Protein AF-A0AAD4WAL1-F1 (afdb_monomer)

Radius of gyration: 18.19 Å; Cα contacts (8 Å, |Δi|>4): 118; chains: 1; bounding box: 38×30×56 Å

Nearest PDB structures (foldseek):
  8fnj-assembly1_G  TM=7.090E-01  e=2.118E-04  Homo sapiens
  8fnp-assembly1_G  TM=7.113E-01  e=4.950E-04  Homo sapiens
  4fw1-assembly1_B  TM=7.620E-01  e=2.083E-03  Rous sarcoma virus - Prague C
  3nf9-assembly1_A  TM=5.880E-01  e=7.689E-03  Human immunodeficiency virus 1
  8b4h-assembly1_A  TM=5.973E-01  e=1.138E-02  Geobacillus stearothermophilus

pLDDT: mean 88.32, std 6.64, range [65.25, 96.44]

Structure (mmCIF, N/CA/C/O backbone):
data_AF-A0AAD4WAL1-F1
#
_entry.id   AF-A0AAD4WAL1-F1
#
loop_
_atom_site.group_PDB
_atom_site.id
_atom_site.type_symbol
_atom_site.label_atom_id
_atom_site.label_alt_id
_atom_site.label_comp_id
_atom_site.label_asym_id
_atom_site.label_entity_id
_atom_site.label_seq_id
_atom_site.pdbx_PDB_ins_code
_atom_site.Cartn_x
_atom_site.Cartn_y
_atom_site.Cartn_z
_atom_site.occupancy
_atom_site.B_iso_or_equiv
_atom_site.auth_seq_id
_atom_site.auth_comp_id
_atom_site.auth_asym_id
_atom_site.auth_atom_id
_atom_site.pdbx_PDB_model_num
ATOM 1 N N . MET A 1 1 ? 2.032 10.514 1.563 1.00 81.56 1 MET A N 1
ATOM 2 C CA . MET A 1 1 ? 1.831 9.295 0.749 1.00 81.56 1 MET A CA 1
ATOM 3 C C . MET A 1 1 ? 0.530 8.580 1.119 1.00 81.56 1 MET A C 1
ATOM 5 O O . MET A 1 1 ? -0.378 8.609 0.305 1.00 81.56 1 MET A O 1
ATOM 9 N N . PHE A 1 2 ? 0.364 8.050 2.342 1.00 91.56 2 PHE A N 1
ATOM 10 C CA . PHE A 1 2 ? -0.866 7.325 2.721 1.00 91.56 2 PHE A CA 1
ATOM 11 C C . PHE A 1 2 ? -2.157 8.164 2.671 1.00 91.56 2 PHE A C 1
ATOM 13 O O . PHE A 1 2 ? -3.164 7.665 2.198 1.00 91.56 2 PHE A O 1
ATOM 20 N N . LYS A 1 3 ? -2.134 9.444 3.081 1.00 93.75 3 LYS A N 1
ATOM 21 C CA . LYS A 1 3 ? -3.322 10.325 3.024 1.00 93.75 3 LYS A CA 1
ATOM 22 C C . LYS A 1 3 ? -3.908 10.456 1.610 1.00 93.75 3 LYS A C 1
ATOM 24 O O . LYS A 1 3 ? -5.114 10.347 1.431 1.00 93.75 3 LYS A O 1
ATOM 29 N N . VAL A 1 4 ? -3.031 10.650 0.619 1.00 95.38 4 VAL A N 1
ATOM 30 C CA . VAL A 1 4 ? -3.409 10.752 -0.802 1.00 95.38 4 VAL A CA 1
ATOM 31 C C . VAL A 1 4 ? -3.982 9.423 -1.285 1.00 95.38 4 VAL A C 1
ATOM 33 O O . VAL A 1 4 ? -5.066 9.403 -1.851 1.00 95.38 4 VAL A O 1
ATOM 36 N N . TYR A 1 5 ? -3.300 8.317 -0.969 1.00 92.81 5 TYR A N 1
ATOM 37 C CA . TYR A 1 5 ? -3.775 6.976 -1.302 1.00 92.81 5 TYR A CA 1
ATOM 38 C C . TYR A 1 5 ? -5.145 6.677 -0.678 1.00 92.81 5 TYR A C 1
ATOM 40 O O . TYR A 1 5 ? -6.046 6.257 -1.386 1.00 92.81 5 TYR A O 1
ATOM 48 N N . LYS A 1 6 ? -5.347 6.954 0.617 1.00 95.25 6 LYS A N 1
ATOM 49 C CA . LYS A 1 6 ? -6.647 6.796 1.288 1.00 95.25 6 LYS A CA 1
ATOM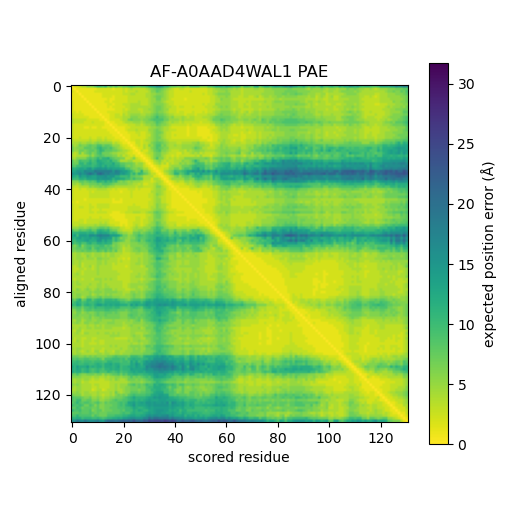 50 C C . LYS A 1 6 ? -7.742 7.551 0.538 1.00 95.25 6 LYS A C 1
ATOM 52 O O . LYS A 1 6 ? -8.750 6.949 0.201 1.00 95.25 6 LYS A O 1
ATOM 57 N N . ALA A 1 7 ? -7.541 8.841 0.272 1.00 95.44 7 ALA A N 1
ATOM 58 C CA . ALA A 1 7 ? -8.543 9.658 -0.408 1.00 95.44 7 ALA A CA 1
ATOM 59 C C . ALA A 1 7 ? -8.880 9.112 -1.804 1.00 95.44 7 ALA A C 1
ATOM 61 O O . ALA A 1 7 ? -10.049 9.019 -2.162 1.00 95.44 7 ALA A O 1
ATOM 62 N N . GLU A 1 8 ? -7.869 8.709 -2.574 1.00 94.31 8 GLU A N 1
ATOM 63 C CA . GLU A 1 8 ? -8.064 8.097 -3.887 1.00 94.31 8 GLU A CA 1
ATOM 64 C C . GLU A 1 8 ? -8.861 6.791 -3.784 1.00 94.31 8 GLU A C 1
ATOM 66 O O . GLU A 1 8 ? -9.889 6.649 -4.436 1.00 94.31 8 GLU A O 1
ATOM 71 N N . VAL A 1 9 ? -8.433 5.861 -2.928 1.00 92.56 9 VAL A N 1
ATOM 72 C CA . VAL A 1 9 ? -9.070 4.548 -2.765 1.00 92.56 9 VAL A CA 1
ATOM 73 C C . VAL A 1 9 ? -10.514 4.667 -2.304 1.00 92.56 9 VAL A C 1
ATOM 75 O O . VAL A 1 9 ? -11.392 4.030 -2.882 1.00 92.56 9 VAL A O 1
ATOM 78 N N . GLU A 1 10 ? -10.765 5.480 -1.280 1.00 95.00 10 GLU A N 1
ATOM 79 C CA . GLU A 1 10 ? -12.110 5.622 -0.729 1.00 95.00 10 GLU A CA 1
ATOM 80 C C . GLU A 1 10 ? -13.074 6.242 -1.744 1.00 95.00 10 GLU A C 1
ATOM 82 O O . GLU A 1 10 ? -14.230 5.836 -1.791 1.00 95.00 10 GLU A O 1
ATOM 87 N N . ASN A 1 11 ? -12.594 7.162 -2.587 1.00 94.38 11 ASN A N 1
ATOM 88 C CA . ASN A 1 11 ? -13.406 7.789 -3.631 1.00 94.38 11 ASN A CA 1
ATOM 89 C C . ASN A 1 11 ? -13.608 6.888 -4.859 1.00 94.38 11 ASN A C 1
ATOM 91 O O . ASN A 1 11 ? -14.670 6.927 -5.468 1.00 94.38 11 ASN A O 1
ATOM 95 N N . GLN A 1 12 ? -12.605 6.097 -5.253 1.00 91.56 12 GLN A N 1
ATOM 96 C CA . GLN A 1 12 ? -12.705 5.213 -6.424 1.00 91.56 12 GLN A CA 1
ATOM 97 C C . GLN A 1 12 ? -13.549 3.964 -6.147 1.00 91.56 12 GLN A C 1
ATOM 99 O O . GLN A 1 12 ? -14.180 3.443 -7.063 1.00 91.56 12 GLN A O 1
ATOM 104 N N . LEU A 1 13 ? -13.544 3.469 -4.905 1.00 89.94 13 LEU A N 1
ATOM 105 C CA . LEU A 1 13 ? -14.245 2.242 -4.516 1.00 89.94 13 LEU A CA 1
ATOM 106 C C . LEU A 1 13 ? -15.525 2.476 -3.708 1.00 89.94 13 LEU A C 1
ATOM 108 O O . LEU A 1 13 ? -16.161 1.497 -3.323 1.00 89.94 13 LEU A O 1
ATOM 112 N N . ASP A 1 14 ? -15.859 3.733 -3.403 1.00 92.50 14 ASP A N 1
ATOM 113 C CA . ASP A 1 14 ? -16.965 4.111 -2.510 1.00 92.50 14 ASP A CA 1
ATOM 114 C C . ASP A 1 14 ? -16.970 3.296 -1.197 1.00 92.50 14 ASP A C 1
ATOM 116 O O . ASP A 1 14 ? -17.978 2.772 -0.726 1.00 92.50 14 ASP A O 1
ATOM 120 N N . SER A 1 15 ? -15.778 3.102 -0.621 1.00 91.88 15 SER A N 1
ATOM 121 C CA . SER A 1 15 ? -15.568 2.204 0.518 1.00 91.88 15 SER A CA 1
ATOM 122 C C . SER A 1 15 ? -14.487 2.728 1.449 1.00 91.88 15 SER A C 1
ATOM 124 O O . SER A 1 15 ? -13.446 3.199 1.005 1.00 91.88 15 SER A O 1
ATOM 126 N N . LYS A 1 16 ? -14.719 2.644 2.763 1.00 94.50 16 LYS A N 1
ATOM 127 C CA . LYS A 1 16 ? -13.810 3.187 3.783 1.00 94.50 16 LYS A CA 1
ATOM 128 C C . LYS A 1 16 ? -12.732 2.195 4.201 1.00 94.50 16 LYS A C 1
ATOM 130 O O . LYS A 1 16 ? -13.010 1.019 4.449 1.00 94.50 16 LYS A O 1
ATOM 135 N N . ILE A 1 17 ? -11.509 2.693 4.390 1.00 95.62 17 ILE A N 1
ATOM 136 C CA . ILE A 1 17 ? -10.435 1.912 5.010 1.00 95.62 17 ILE A CA 1
ATOM 137 C C . ILE A 1 17 ? -10.725 1.821 6.509 1.00 95.62 17 ILE A C 1
ATOM 139 O O . ILE A 1 17 ? -10.629 2.809 7.224 1.00 95.62 17 ILE A O 1
ATOM 143 N N . LYS A 1 18 ? -11.074 0.628 7.000 1.00 96.00 18 LYS A N 1
ATOM 144 C CA . LYS A 1 18 ? -11.454 0.426 8.413 1.00 96.00 18 LYS A CA 1
ATOM 145 C C . LYS A 1 18 ? -10.283 0.053 9.317 1.00 96.00 18 LYS A C 1
ATOM 147 O O . LYS A 1 18 ? -10.273 0.391 10.497 1.00 96.00 18 LYS A O 1
ATOM 152 N N . VAL A 1 19 ? -9.320 -0.691 8.776 1.00 94.69 19 VAL A N 1
ATOM 153 C CA . VAL A 1 19 ? -8.226 -1.289 9.546 1.00 94.69 19 VAL A CA 1
ATOM 154 C C . VAL A 1 19 ? -6.934 -1.195 8.746 1.00 94.69 19 VAL A C 1
ATOM 156 O O . VAL A 1 19 ? -6.910 -1.546 7.567 1.00 94.69 19 VAL A O 1
ATOM 159 N N . VAL A 1 20 ? -5.852 -0.779 9.399 1.00 92.94 20 VAL A N 1
ATOM 160 C CA . VAL A 1 20 ? -4.487 -0.850 8.863 1.00 92.94 20 VAL A CA 1
ATOM 161 C C . VAL A 1 20 ? -3.677 -1.761 9.767 1.00 92.94 20 VAL A C 1
ATOM 163 O O . VAL A 1 20 ? -3.646 -1.562 10.980 1.00 92.94 20 VAL A O 1
ATOM 166 N N . ARG A 1 21 ? -3.023 -2.766 9.180 1.00 91.00 21 ARG A N 1
ATOM 167 C CA . ARG A 1 21 ? -2.112 -3.656 9.900 1.00 91.00 21 ARG A CA 1
ATOM 168 C C . ARG A 1 21 ? -0.670 -3.351 9.513 1.00 91.00 21 ARG A C 1
ATOM 170 O O . ARG A 1 21 ? -0.359 -3.347 8.325 1.00 91.00 21 ARG A O 1
ATOM 177 N N . SER A 1 22 ? 0.190 -3.135 10.500 1.00 88.81 22 SER A N 1
ATOM 178 C CA . SER A 1 22 ? 1.631 -2.941 10.317 1.00 88.81 22 SER A CA 1
ATOM 179 C C . SER A 1 22 ? 2.421 -3.735 11.355 1.00 88.81 22 SER A C 1
ATOM 181 O O . SER A 1 22 ? 1.860 -4.292 12.302 1.00 88.81 22 SER A O 1
ATOM 183 N N . ASP A 1 23 ? 3.738 -3.782 11.198 1.00 85.69 23 ASP A N 1
ATOM 184 C CA . ASP A 1 23 ? 4.611 -4.168 12.299 1.00 85.69 23 ASP A CA 1
ATOM 185 C C . ASP A 1 23 ? 4.710 -3.047 13.351 1.00 85.69 23 ASP A C 1
ATOM 187 O O . ASP A 1 23 ? 4.056 -2.000 13.255 1.00 85.69 23 ASP A O 1
ATOM 191 N N . ARG A 1 24 ? 5.507 -3.287 14.397 1.00 83.25 24 ARG A N 1
ATOM 192 C CA . ARG A 1 24 ? 5.790 -2.302 15.451 1.00 83.25 24 ARG A CA 1
ATOM 193 C C . ARG A 1 24 ? 6.944 -1.357 15.088 1.00 83.25 24 ARG A C 1
ATOM 195 O O . ARG A 1 24 ? 7.593 -0.838 15.995 1.00 83.25 24 ARG A O 1
ATOM 202 N N . GLY A 1 25 ? 7.214 -1.143 13.797 1.00 81.94 25 GLY A N 1
ATOM 203 C CA . GLY A 1 25 ? 8.173 -0.143 13.334 1.00 81.94 25 GLY A CA 1
ATOM 204 C C . GLY A 1 25 ? 7.848 1.231 13.921 1.00 81.94 25 GLY A C 1
ATOM 205 O O . GLY A 1 25 ? 6.678 1.602 14.052 1.00 81.94 25 GLY A O 1
ATOM 206 N N . ALA A 1 26 ? 8.871 1.984 14.324 1.00 81.19 26 ALA A N 1
ATOM 207 C CA . ALA A 1 26 ? 8.687 3.252 15.032 1.00 81.19 26 ALA A CA 1
ATOM 208 C C . ALA A 1 26 ? 7.940 4.301 14.184 1.00 81.19 26 ALA A C 1
ATOM 210 O O . ALA A 1 26 ? 7.259 5.174 14.722 1.00 81.19 26 ALA A O 1
ATOM 211 N N . GLU A 1 27 ? 8.030 4.197 12.859 1.00 82.81 27 GLU A N 1
ATOM 212 C CA . GLU A 1 27 ? 7.315 5.015 11.885 1.00 82.81 27 GLU A CA 1
ATOM 213 C C . GLU A 1 27 ? 5.796 4.775 11.889 1.00 82.81 27 GLU A C 1
ATOM 215 O O . GLU A 1 27 ? 5.033 5.710 11.638 1.00 82.81 27 GLU A O 1
ATOM 220 N N . PHE A 1 28 ? 5.351 3.559 12.229 1.00 82.62 28 PHE A N 1
ATOM 221 C CA . PHE A 1 28 ? 3.936 3.183 12.276 1.00 82.62 28 PHE A CA 1
ATOM 222 C C . PHE A 1 28 ? 3.381 3.214 13.699 1.00 82.62 28 PHE A C 1
ATOM 224 O O . PHE A 1 28 ? 2.283 3.717 13.9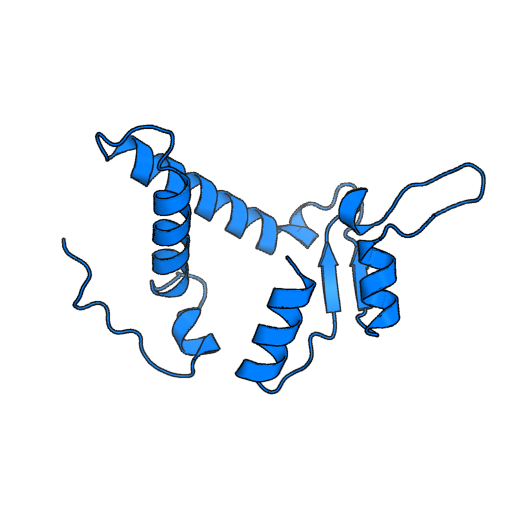22 1.00 82.62 28 PHE A O 1
ATOM 231 N N . TYR A 1 29 ? 4.150 2.703 14.660 1.00 79.94 29 TYR A N 1
ATOM 232 C CA . TYR A 1 29 ? 3.734 2.486 16.044 1.00 79.94 29 TYR A CA 1
ATOM 233 C C . TYR A 1 29 ? 4.059 3.660 16.973 1.00 79.94 29 TYR A C 1
ATOM 235 O O . TYR A 1 29 ? 3.380 3.864 17.980 1.00 79.94 29 TYR A O 1
ATOM 243 N N . GLY A 1 30 ? 5.070 4.460 16.627 1.00 83.75 30 GLY A N 1
ATOM 244 C CA . GLY A 1 30 ? 5.633 5.483 17.503 1.00 83.75 30 GLY A CA 1
ATOM 245 C C . GLY A 1 30 ? 6.791 4.975 18.360 1.00 83.75 30 GLY A C 1
ATOM 246 O O . GLY A 1 30 ? 7.332 3.891 18.140 1.00 83.75 30 GLY A O 1
ATOM 247 N N . LYS A 1 31 ? 7.202 5.791 19.333 1.00 81.81 31 LYS A N 1
ATOM 248 C CA . LYS A 1 31 ? 8.351 5.512 20.206 1.00 81.81 31 LYS A CA 1
ATOM 249 C C . LYS A 1 31 ? 7.883 5.221 21.630 1.00 81.81 31 LYS A C 1
ATOM 251 O O . LYS A 1 31 ? 6.872 5.758 22.081 1.00 81.81 31 LYS A O 1
ATOM 256 N N . PHE A 1 32 ? 8.641 4.384 22.328 1.00 79.50 32 PHE A N 1
ATOM 257 C CA . PHE A 1 32 ? 8.541 4.263 23.778 1.00 79.50 32 PHE A CA 1
ATOM 258 C C . PHE A 1 32 ? 9.482 5.273 24.425 1.00 79.50 32 PHE A C 1
ATOM 260 O O . PHE A 1 32 ? 10.638 5.379 24.013 1.00 79.50 32 PHE A O 1
ATOM 267 N N . ASP A 1 33 ? 8.984 5.998 25.416 1.00 79.81 33 ASP A N 1
ATOM 268 C CA . ASP A 1 33 ? 9.786 6.832 26.301 1.00 79.81 33 ASP A CA 1
ATOM 269 C C . ASP A 1 33 ? 9.457 6.537 27.773 1.00 79.81 33 ASP A C 1
ATOM 271 O O . ASP A 1 33 ? 8.671 5.640 28.087 1.00 79.81 33 ASP A O 1
ATOM 275 N N . GLU A 1 34 ? 10.086 7.279 28.684 1.00 76.00 34 GLU A N 1
ATOM 276 C CA . GLU A 1 34 ? 9.934 7.123 30.138 1.00 76.00 34 GLU A CA 1
ATOM 277 C C . GLU A 1 34 ? 8.484 7.287 30.626 1.00 76.00 34 GLU A C 1
ATOM 279 O O . GLU A 1 34 ? 8.139 6.826 31.712 1.00 76.00 34 GLU A O 1
ATOM 284 N N . ARG A 1 35 ? 7.617 7.926 29.829 1.00 77.06 35 ARG A N 1
ATOM 285 C CA . ARG A 1 35 ? 6.205 8.180 30.149 1.00 77.06 35 ARG A CA 1
ATOM 286 C C . ARG A 1 35 ? 5.262 7.151 29.527 1.00 77.06 35 ARG A C 1
ATOM 288 O O . ARG A 1 35 ? 4.052 7.227 29.736 1.00 77.06 35 ARG A O 1
ATOM 295 N N . GLY A 1 36 ? 5.795 6.183 28.785 1.00 76.25 36 GLY A N 1
ATOM 296 C CA . GLY A 1 36 ? 5.041 5.119 28.140 1.00 76.25 36 GLY A CA 1
ATOM 297 C C . GLY A 1 36 ? 5.111 5.191 26.616 1.00 76.25 36 GLY A C 1
ATOM 298 O O . GLY A 1 36 ? 6.131 5.528 26.020 1.00 76.25 36 GLY A O 1
ATOM 299 N N . ARG A 1 37 ? 4.032 4.771 25.949 1.00 74.44 37 ARG A N 1
ATOM 300 C CA . ARG A 1 37 ? 3.991 4.707 24.483 1.00 74.44 37 ARG A CA 1
ATOM 301 C C . ARG A 1 37 ? 3.444 6.003 23.910 1.00 74.44 37 ARG A C 1
ATOM 303 O O . ARG A 1 37 ? 2.264 6.295 24.085 1.00 74.44 37 ARG A O 1
ATOM 310 N N . ASN A 1 38 ? 4.258 6.688 23.115 1.00 82.06 38 ASN A N 1
ATOM 311 C CA . ASN A 1 38 ? 3.822 7.859 22.371 1.00 82.06 38 ASN A CA 1
ATOM 312 C C . ASN A 1 38 ? 3.514 7.490 20.917 1.00 82.06 38 ASN A C 1
ATOM 314 O O . ASN A 1 38 ? 4.432 7.103 20.185 1.00 82.06 38 ASN A O 1
ATOM 318 N N . PRO A 1 39 ? 2.248 7.619 20.469 1.00 84.31 39 PRO A N 1
ATOM 319 C CA . PRO A 1 39 ? 1.886 7.314 19.095 1.00 84.31 39 PRO A CA 1
ATOM 320 C C . PRO A 1 39 ? 2.619 8.257 18.139 1.00 84.31 39 PRO A C 1
ATOM 322 O O . PRO A 1 39 ? 2.644 9.478 18.327 1.00 84.31 39 PRO A O 1
ATOM 325 N N . GLY A 1 40 ? 3.222 7.677 17.102 1.00 88.25 40 GLY A N 1
ATOM 326 C CA . GLY A 1 40 ? 3.874 8.435 16.041 1.00 88.25 40 GLY A CA 1
ATOM 327 C C . GLY A 1 40 ? 2.867 9.240 15.208 1.00 88.25 40 GLY A C 1
ATOM 328 O O . GLY A 1 40 ? 1.656 9.033 15.325 1.00 88.25 40 GLY A O 1
ATOM 329 N N . PRO A 1 41 ? 3.340 10.130 14.315 1.00 90.69 41 PRO A N 1
ATOM 330 C CA . PRO A 1 41 ? 2.466 10.927 13.450 1.00 90.69 41 PRO A CA 1
ATOM 331 C C . PRO A 1 41 ? 1.477 10.082 12.635 1.00 90.69 41 PRO A C 1
ATOM 333 O O . PRO A 1 41 ? 0.345 10.500 12.413 1.00 90.69 41 PRO A O 1
ATOM 336 N N . PHE A 1 42 ? 1.887 8.880 12.218 1.00 91.25 42 PHE A N 1
ATOM 337 C CA . PHE A 1 42 ? 1.026 7.968 11.472 1.00 91.25 42 PHE A CA 1
ATOM 338 C C . PHE A 1 42 ? -0.081 7.360 12.339 1.00 91.25 42 PHE A C 1
ATOM 340 O O . PHE A 1 42 ? -1.246 7.426 11.961 1.00 91.25 42 PHE A O 1
ATOM 347 N N . ALA A 1 43 ? 0.254 6.837 13.522 1.00 91.19 43 ALA A N 1
ATOM 348 C CA . ALA A 1 43 ? -0.731 6.305 14.464 1.00 91.19 43 ALA A CA 1
ATOM 349 C C . ALA A 1 43 ? -1.766 7.363 14.884 1.00 91.19 43 ALA A C 1
ATOM 351 O O . ALA A 1 43 ? -2.955 7.058 14.945 1.00 91.19 43 ALA A O 1
ATOM 352 N N . LYS A 1 44 ? -1.326 8.609 15.114 1.00 91.75 44 LYS A N 1
ATOM 353 C CA . LYS A 1 44 ? -2.224 9.740 15.403 1.00 91.75 44 LYS A CA 1
ATOM 354 C C . LYS A 1 44 ? -3.175 10.017 14.244 1.00 91.75 44 LYS A C 1
ATOM 356 O O . LYS A 1 44 ? -4.375 10.099 14.456 1.00 91.75 44 LYS A O 1
ATOM 361 N N . PHE A 1 45 ? -2.654 10.062 13.019 1.00 93.94 45 PHE A N 1
ATOM 362 C CA . PHE A 1 45 ? -3.488 10.234 11.833 1.00 93.94 45 PHE A CA 1
ATOM 363 C C . PHE A 1 45 ? -4.543 9.125 11.687 1.00 93.94 45 PHE A C 1
ATOM 365 O O . PHE A 1 45 ? -5.696 9.414 11.389 1.00 93.94 45 PHE A O 1
ATOM 372 N N . LEU A 1 46 ? -4.178 7.857 11.914 1.00 94.50 46 LEU A N 1
ATOM 373 C CA . LEU A 1 46 ? -5.151 6.760 11.869 1.00 94.50 46 LEU A CA 1
ATOM 374 C C . LEU A 1 46 ? -6.250 6.937 12.926 1.00 94.50 46 LEU A C 1
ATOM 376 O O . LEU A 1 46 ? -7.417 6.718 12.620 1.00 94.50 46 LEU A O 1
ATOM 380 N N . GLN A 1 47 ? -5.888 7.374 14.134 1.00 92.75 47 GLN A N 1
ATOM 381 C CA . GLN A 1 47 ? -6.843 7.660 15.203 1.00 92.75 47 GLN A CA 1
ATOM 382 C C . GLN A 1 47 ? -7.794 8.811 14.839 1.00 92.75 47 GLN A C 1
ATOM 384 O O . GLN A 1 47 ? -8.997 8.679 15.047 1.00 92.75 47 GLN A O 1
ATOM 389 N N . GLU A 1 48 ? -7.274 9.904 14.276 1.00 94.88 48 GLU A N 1
ATOM 390 C CA . GLU A 1 48 ? -8.059 11.062 13.816 1.00 94.88 48 GLU A CA 1
ATOM 391 C C . GLU A 1 48 ? -9.071 10.678 12.727 1.00 94.88 48 GLU A C 1
ATOM 393 O O . GLU A 1 48 ? -10.204 11.150 12.734 1.00 94.88 48 GLU A O 1
ATOM 398 N N . GLU A 1 49 ? -8.692 9.774 11.822 1.00 95.00 49 GLU A N 1
ATOM 399 C CA . GLU A 1 49 ? -9.561 9.275 10.749 1.00 95.00 49 GLU A CA 1
ATOM 400 C C . GLU A 1 49 ? -10.483 8.119 11.187 1.00 95.00 49 GLU A C 1
ATOM 402 O O . GLU A 1 49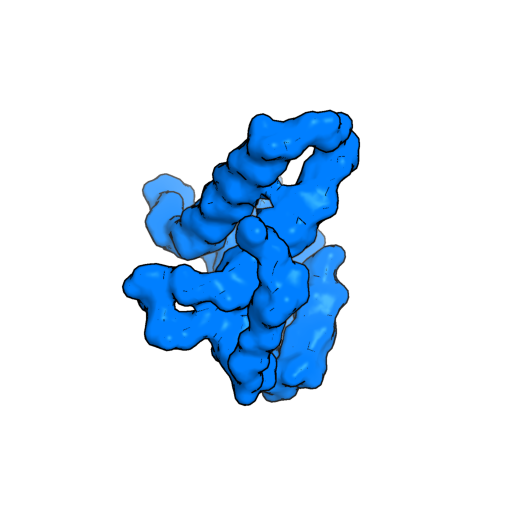 ? -11.228 7.585 10.364 1.00 95.00 49 GLU A O 1
ATOM 407 N N . GLY A 1 50 ? -10.422 7.684 12.452 1.00 95.12 50 GLY A N 1
ATOM 408 C CA . GLY A 1 50 ? -11.207 6.554 12.963 1.00 95.12 50 GLY A CA 1
ATOM 409 C C . GLY A 1 50 ? -10.788 5.182 12.411 1.00 95.12 50 GLY A C 1
ATOM 410 O O . GLY A 1 50 ? -11.571 4.232 12.449 1.00 95.12 50 GLY A O 1
ATOM 411 N N . ILE A 1 51 ? -9.564 5.057 11.894 1.00 96.44 51 ILE A N 1
ATOM 412 C CA . ILE A 1 51 ? -9.005 3.813 11.356 1.00 96.44 51 ILE A CA 1
ATOM 413 C C . ILE A 1 51 ? -8.362 3.007 12.486 1.00 96.44 51 ILE A C 1
ATOM 415 O O . ILE A 1 51 ? -7.472 3.483 13.194 1.00 96.44 51 ILE A O 1
ATOM 419 N N . VAL A 1 52 ? -8.741 1.735 12.618 1.00 94.75 52 VAL A N 1
ATOM 420 C CA . VAL A 1 52 ? -8.163 0.843 13.631 1.00 94.75 52 VAL A CA 1
ATOM 421 C C . VAL A 1 52 ? -6.751 0.424 13.217 1.00 94.75 52 VAL A C 1
ATOM 423 O O . VAL A 1 52 ? -6.561 -0.266 12.213 1.00 94.75 52 VAL A O 1
ATOM 426 N N . ALA A 1 53 ? -5.753 0.790 14.019 1.00 91.88 53 ALA A N 1
ATOM 427 C CA . ALA A 1 53 ? -4.380 0.336 13.831 1.00 91.88 53 ALA A CA 1
ATOM 428 C C . ALA A 1 53 ? -4.148 -1.022 14.522 1.00 91.88 53 ALA A C 1
ATOM 430 O O . ALA A 1 53 ? -4.289 -1.148 15.739 1.00 91.88 53 ALA A O 1
ATOM 431 N N . GLN A 1 54 ? -3.780 -2.044 13.748 1.00 91.12 54 GLN A N 1
ATOM 432 C CA . GLN A 1 54 ? -3.400 -3.372 14.231 1.00 91.12 54 GLN A CA 1
ATOM 433 C C . GLN A 1 54 ? -1.894 -3.572 14.094 1.00 91.12 54 GLN A C 1
ATOM 435 O O . GLN A 1 54 ? -1.334 -3.377 13.020 1.00 91.12 54 GLN A O 1
ATOM 440 N N . TYR A 1 55 ? -1.247 -4.034 15.158 1.00 87.81 55 TYR A N 1
ATOM 441 C CA . TYR A 1 55 ? 0.200 -4.221 15.169 1.00 87.81 55 TYR A CA 1
ATOM 442 C C . TYR A 1 55 ? 0.551 -5.682 15.383 1.00 87.81 55 TYR A C 1
ATOM 444 O O . TYR A 1 55 ? -0.005 -6.328 16.275 1.00 87.81 55 TYR A O 1
ATOM 452 N N . THR A 1 56 ? 1.477 -6.200 14.582 1.00 85.38 56 THR A N 1
ATOM 453 C CA . THR A 1 56 ? 1.952 -7.575 14.748 1.00 85.38 56 THR A CA 1
ATOM 454 C C . THR A 1 56 ? 2.744 -7.732 16.047 1.00 85.38 56 THR A C 1
ATOM 456 O O . THR A 1 56 ? 3.307 -6.773 16.594 1.00 85.38 56 THR A O 1
ATOM 459 N N . ASN A 1 57 ? 2.757 -8.944 16.600 1.00 80.81 57 ASN A N 1
ATOM 460 C CA . ASN A 1 57 ? 3.577 -9.227 17.773 1.00 80.81 57 ASN A CA 1
ATOM 461 C C . ASN A 1 57 ? 5.061 -9.342 17.375 1.00 80.81 57 ASN A C 1
ATOM 463 O O . ASN A 1 57 ? 5.371 -9.910 16.320 1.00 80.81 57 ASN A O 1
ATOM 467 N N . PRO A 1 58 ? 5.997 -8.857 18.215 1.00 71.62 58 PRO A N 1
ATOM 468 C CA . PRO A 1 58 ? 7.421 -9.092 18.017 1.00 71.62 58 PRO A CA 1
ATOM 469 C C . PRO A 1 58 ? 7.684 -10.592 17.880 1.00 71.62 58 PRO A C 1
ATOM 471 O O . PRO A 1 58 ? 7.100 -11.391 18.608 1.00 71.62 58 PRO A O 1
ATOM 474 N N . GLY A 1 59 ? 8.525 -10.976 16.922 1.00 65.25 59 GLY A N 1
ATOM 475 C CA . GLY A 1 59 ? 8.822 -12.388 16.668 1.00 65.25 59 GLY A CA 1
ATOM 476 C C . GLY A 1 59 ? 7.734 -13.158 15.910 1.00 65.25 59 GLY A C 1
ATOM 477 O O . GLY A 1 59 ? 7.875 -14.366 15.749 1.00 65.25 59 GLY A O 1
ATOM 478 N N . THR A 1 60 ? 6.698 -12.492 15.372 1.00 74.25 60 THR A N 1
ATOM 479 C CA . THR A 1 60 ? 5.681 -13.130 14.503 1.00 74.25 60 THR 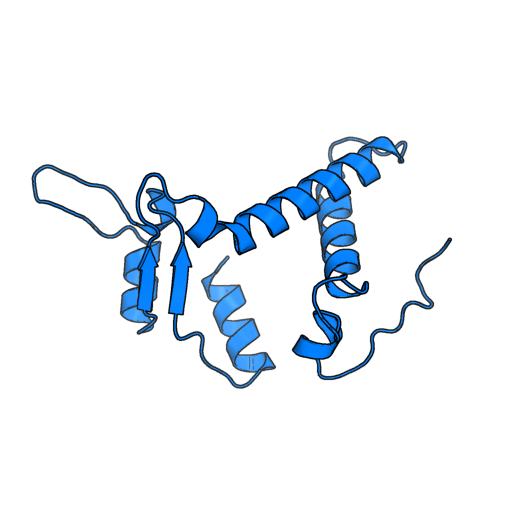A CA 1
ATOM 480 C C . THR A 1 60 ? 5.647 -12.573 13.064 1.00 74.25 60 THR A C 1
ATOM 482 O O . THR A 1 60 ? 4.625 -12.028 12.632 1.00 74.25 60 THR A O 1
ATOM 485 N N . PRO A 1 61 ? 6.728 -12.720 12.261 1.00 67.00 61 PRO A N 1
ATOM 486 C CA . PRO A 1 61 ? 6.779 -12.221 10.875 1.00 67.00 61 PRO A CA 1
ATOM 487 C C . PRO A 1 61 ? 5.622 -12.715 9.995 1.00 67.00 61 PRO A C 1
ATOM 489 O O . PRO A 1 61 ? 5.168 -12.031 9.081 1.00 67.00 61 PRO A O 1
ATOM 492 N N . GLN A 1 62 ? 5.073 -13.893 10.301 1.00 73.31 62 GLN A N 1
ATOM 493 C CA . GLN A 1 62 ? 3.959 -14.494 9.572 1.00 73.31 62 GLN A CA 1
ATOM 494 C C . GLN A 1 62 ? 2.715 -13.593 9.566 1.00 73.31 62 GLN A C 1
ATOM 496 O O . GLN A 1 62 ? 1.991 -13.578 8.570 1.00 73.31 62 GLN A O 1
ATOM 501 N N . GLN A 1 63 ? 2.493 -12.798 10.623 1.00 78.31 63 GLN A N 1
ATOM 502 C CA . GLN A 1 63 ? 1.359 -11.871 10.715 1.00 78.31 63 GLN A CA 1
ATOM 503 C C . GLN A 1 63 ? 1.463 -10.697 9.726 1.00 78.31 63 GLN A C 1
ATOM 505 O O . GLN A 1 63 ? 0.435 -10.168 9.302 1.00 78.31 63 GLN A O 1
ATOM 510 N N . ASN A 1 64 ? 2.683 -10.325 9.323 1.00 82.81 64 ASN A N 1
ATOM 511 C CA . ASN A 1 64 ? 2.959 -9.317 8.295 1.00 82.81 64 ASN A CA 1
ATOM 512 C C . ASN A 1 64 ? 3.335 -9.945 6.939 1.00 82.81 64 ASN A C 1
ATOM 514 O O . ASN A 1 64 ? 3.637 -9.256 5.963 1.00 82.81 64 ASN A O 1
ATOM 518 N N . GLY A 1 65 ? 3.282 -11.277 6.849 1.00 83.75 65 GLY A N 1
ATOM 519 C CA . GLY A 1 65 ? 3.837 -12.024 5.729 1.00 83.75 65 GLY A CA 1
ATOM 520 C C . GLY A 1 65 ? 3.200 -11.691 4.380 1.00 83.75 65 GLY A C 1
ATOM 521 O O . GLY A 1 65 ? 3.844 -11.863 3.353 1.00 83.75 65 GLY A O 1
ATOM 522 N N . VAL A 1 66 ? 1.956 -11.202 4.345 1.00 84.88 66 VAL A N 1
ATOM 523 C CA . VAL A 1 66 ? 1.306 -10.779 3.090 1.00 84.88 66 VAL A CA 1
ATOM 524 C C . VAL A 1 66 ? 2.004 -9.552 2.498 1.00 84.88 66 VAL A C 1
ATOM 526 O O . VAL A 1 66 ? 2.387 -9.581 1.327 1.00 84.88 66 VAL A O 1
ATOM 529 N N . ALA A 1 67 ? 2.207 -8.508 3.306 1.00 85.94 67 ALA A N 1
ATOM 530 C CA . ALA A 1 67 ? 2.882 -7.288 2.876 1.00 85.94 67 ALA A CA 1
ATOM 531 C C . ALA A 1 67 ? 4.359 -7.563 2.564 1.00 85.94 67 ALA A C 1
ATOM 533 O O . ALA A 1 67 ? 4.854 -7.175 1.508 1.00 85.94 67 ALA A O 1
ATOM 534 N N . GLU A 1 68 ? 5.043 -8.322 3.423 1.00 87.56 68 GLU A N 1
ATOM 535 C CA . GLU A 1 68 ? 6.452 -8.674 3.225 1.00 87.56 68 GLU A CA 1
ATOM 536 C C . GLU A 1 68 ? 6.685 -9.496 1.956 1.00 87.56 68 GLU A C 1
ATOM 538 O O . GLU A 1 68 ? 7.614 -9.206 1.199 1.00 87.56 68 GLU A O 1
ATOM 543 N N . ARG A 1 69 ? 5.836 -10.497 1.675 1.00 89.75 69 ARG A N 1
ATOM 544 C CA . ARG A 1 69 ? 5.927 -11.273 0.430 1.00 89.75 69 ARG A CA 1
ATOM 545 C C . ARG A 1 69 ? 5.718 -10.383 -0.786 1.00 89.75 69 ARG A C 1
ATOM 547 O O . ARG A 1 69 ? 6.474 -10.503 -1.745 1.00 89.75 69 ARG A O 1
ATOM 554 N N . ARG A 1 70 ? 4.745 -9.466 -0.746 1.00 88.38 70 ARG A N 1
ATOM 555 C CA . ARG A 1 70 ? 4.521 -8.540 -1.863 1.00 88.38 70 ARG A CA 1
ATOM 556 C C . ARG A 1 70 ? 5.683 -7.587 -2.088 1.00 88.38 70 ARG A C 1
ATOM 558 O O . ARG A 1 70 ? 6.113 -7.450 -3.232 1.00 88.38 70 ARG A O 1
ATOM 565 N N . ASN A 1 71 ? 6.241 -7.015 -1.027 1.00 90.00 71 ASN A N 1
ATOM 566 C CA . ASN A 1 71 ? 7.413 -6.149 -1.130 1.00 90.00 71 ASN A CA 1
ATOM 567 C C . ASN A 1 71 ? 8.627 -6.911 -1.675 1.00 90.00 71 ASN A C 1
ATOM 569 O O . ASN A 1 71 ? 9.342 -6.397 -2.533 1.00 90.00 71 ASN A O 1
ATOM 573 N N . ARG A 1 72 ? 8.830 -8.160 -1.241 1.00 92.31 72 ARG A N 1
ATOM 574 C CA . ARG A 1 72 ? 9.906 -9.016 -1.748 1.00 92.31 72 ARG A CA 1
ATOM 575 C C . ARG A 1 72 ? 9.772 -9.276 -3.245 1.00 92.31 72 ARG A C 1
ATOM 577 O O . ARG A 1 72 ? 10.712 -8.987 -3.977 1.00 92.31 72 ARG A O 1
ATOM 584 N N . THR A 1 73 ? 8.604 -9.732 -3.703 1.00 92.88 73 THR A N 1
ATOM 585 C CA . THR A 1 73 ? 8.353 -9.978 -5.132 1.00 92.88 73 THR A CA 1
ATOM 586 C C . THR A 1 73 ? 8.561 -8.715 -5.967 1.00 92.88 73 THR A C 1
ATOM 588 O O . THR A 1 73 ? 9.156 -8.778 -7.039 1.00 92.88 73 THR A O 1
ATOM 591 N N . LEU A 1 74 ? 8.115 -7.556 -5.475 1.00 93.75 74 LEU A N 1
ATOM 592 C CA . LEU A 1 74 ? 8.299 -6.283 -6.168 1.00 93.75 74 LEU A CA 1
ATOM 593 C C . LEU A 1 74 ? 9.786 -5.942 -6.341 1.00 93.75 74 LEU A C 1
ATOM 595 O O . LEU A 1 74 ? 10.221 -5.624 -7.445 1.00 93.75 74 LEU A O 1
ATOM 599 N N . ILE A 1 75 ? 10.576 -6.055 -5.272 1.00 94.00 75 ILE A N 1
ATOM 600 C CA . ILE A 1 75 ? 12.019 -5.791 -5.309 1.00 94.00 75 ILE A CA 1
ATOM 601 C C . ILE A 1 75 ? 12.758 -6.800 -6.198 1.00 94.00 75 ILE A C 1
ATOM 603 O O . ILE A 1 75 ? 13.659 -6.408 -6.939 1.00 94.00 75 ILE A O 1
ATOM 607 N N . GLU A 1 76 ? 12.384 -8.078 -6.157 1.00 95.19 76 GLU A N 1
ATOM 608 C CA . GLU A 1 76 ? 12.938 -9.112 -7.039 1.00 95.19 76 GLU A CA 1
ATOM 609 C C . GLU A 1 76 ? 12.662 -8.791 -8.512 1.00 95.19 76 GLU A C 1
ATOM 611 O O . GLU A 1 76 ? 13.597 -8.770 -9.308 1.00 95.19 76 GLU A O 1
ATOM 616 N N . MET A 1 77 ? 11.425 -8.426 -8.864 1.00 94.88 77 MET A N 1
ATOM 617 C CA . MET A 1 77 ? 11.081 -8.026 -10.232 1.00 94.88 77 MET A CA 1
ATOM 618 C C . MET A 1 77 ? 11.834 -6.780 -10.690 1.00 94.88 77 MET A C 1
ATOM 620 O O . MET A 1 77 ? 12.311 -6.743 -11.821 1.00 94.88 77 MET A O 1
ATOM 624 N N . ILE A 1 78 ? 11.987 -5.774 -9.825 1.00 94.50 78 ILE A N 1
ATOM 625 C CA . ILE A 1 78 ? 12.777 -4.575 -10.140 1.00 94.50 78 ILE A CA 1
ATOM 626 C C . ILE A 1 78 ? 14.222 -4.957 -10.440 1.00 94.50 78 ILE A C 1
ATOM 628 O O . ILE A 1 78 ? 14.775 -4.507 -11.440 1.00 94.50 78 ILE A O 1
ATOM 632 N N . ARG A 1 79 ? 14.832 -5.805 -9.604 1.00 93.69 79 ARG A N 1
ATOM 633 C CA . ARG A 1 79 ? 16.203 -6.285 -9.822 1.00 93.69 79 ARG A CA 1
ATOM 634 C C . ARG A 1 79 ? 16.316 -7.036 -11.142 1.00 93.69 79 ARG A C 1
ATOM 636 O O . ARG A 1 79 ? 17.212 -6.721 -11.914 1.00 93.69 79 ARG A O 1
ATOM 643 N N . SER A 1 80 ? 15.392 -7.948 -11.439 1.00 94.06 80 SER A N 1
ATOM 644 C CA . SER A 1 80 ? 15.371 -8.676 -12.711 1.00 94.06 80 SER A CA 1
ATOM 645 C C . SER A 1 80 ? 15.245 -7.738 -13.913 1.00 94.06 80 SER A C 1
ATOM 647 O O . SER A 1 80 ? 16.056 -7.828 -14.828 1.00 94.06 80 SER A O 1
ATOM 649 N N . LEU A 1 81 ? 14.307 -6.785 -13.896 1.00 92.94 81 LEU A N 1
ATOM 650 C CA . LEU A 1 81 ? 14.142 -5.801 -14.975 1.00 92.94 81 LEU A CA 1
ATOM 651 C C . LEU A 1 81 ? 15.406 -4.954 -15.177 1.00 92.94 81 LEU A C 1
ATOM 653 O O . LEU A 1 81 ? 15.837 -4.730 -16.307 1.00 92.94 81 LEU A O 1
ATOM 657 N N . MET A 1 82 ? 16.033 -4.513 -14.087 1.00 94.00 82 MET A N 1
ATOM 658 C CA . MET A 1 82 ? 17.275 -3.744 -14.148 1.00 94.00 82 MET A CA 1
ATOM 659 C C . MET A 1 82 ? 18.461 -4.586 -14.639 1.00 94.00 82 MET A C 1
ATOM 661 O O . MET A 1 82 ? 19.305 -4.066 -15.356 1.00 94.00 82 MET A O 1
ATOM 665 N N . CYS A 1 83 ? 18.529 -5.877 -14.297 1.00 92.44 83 CYS A N 1
ATOM 666 C CA . CYS A 1 83 ? 19.572 -6.789 -14.777 1.00 92.44 83 CYS A CA 1
ATOM 667 C C . CYS A 1 83 ? 19.405 -7.166 -16.256 1.00 92.44 83 CYS A C 1
ATOM 669 O O . CYS A 1 83 ? 20.397 -7.359 -16.952 1.00 92.44 83 CYS A O 1
ATOM 671 N N . CYS A 1 84 ? 18.167 -7.275 -16.741 1.00 89.12 84 CYS A N 1
ATOM 672 C CA . CYS A 1 84 ? 17.864 -7.639 -18.126 1.00 89.12 84 CYS A CA 1
ATOM 673 C C . CYS A 1 84 ? 17.973 -6.463 -19.108 1.00 89.12 84 CYS A C 1
ATOM 675 O O . CYS A 1 84 ? 17.886 -6.667 -20.317 1.00 89.12 84 CYS A O 1
ATOM 677 N N . THR A 1 85 ? 18.149 -5.234 -18.619 1.00 87.69 85 THR A N 1
ATOM 678 C CA . THR A 1 85 ? 18.226 -4.032 -19.454 1.00 87.69 85 THR A CA 1
ATOM 679 C C . THR A 1 85 ? 19.616 -3.404 -19.390 1.00 87.69 85 THR A C 1
ATOM 681 O O . THR A 1 85 ? 20.318 -3.490 -18.389 1.00 87.69 85 THR A O 1
ATOM 684 N N . LYS A 1 86 ? 20.029 -2.721 -20.464 1.00 90.81 86 LYS A N 1
ATOM 685 C CA . LYS A 1 86 ? 21.267 -1.914 -20.487 1.00 90.81 86 LYS A CA 1
ATOM 686 C C . LYS A 1 86 ? 21.047 -0.494 -19.944 1.00 90.81 86 LYS A C 1
ATOM 688 O O . LYS A 1 86 ? 21.786 0.425 -20.289 1.00 90.81 86 LYS A O 1
ATOM 693 N N . LEU A 1 87 ? 19.986 -0.289 -19.163 1.00 90.38 87 LEU A N 1
ATOM 694 C CA . LEU A 1 87 ? 19.593 1.037 -18.708 1.00 90.38 87 LEU A CA 1
ATOM 695 C C . LEU A 1 87 ? 20.409 1.470 -17.476 1.00 90.38 87 LEU A C 1
ATOM 697 O O . LEU A 1 87 ? 20.789 0.634 -16.652 1.00 90.38 87 LEU A O 1
ATOM 701 N N . PRO A 1 88 ? 20.674 2.777 -17.308 1.00 92.88 88 PRO A N 1
ATOM 702 C CA . PRO A 1 88 ? 21.389 3.280 -16.139 1.00 92.88 88 PRO A CA 1
ATOM 703 C C . PRO A 1 88 ? 20.641 3.026 -14.823 1.00 92.88 88 PRO A C 1
ATOM 705 O O . PRO A 1 88 ? 19.422 3.135 -14.757 1.00 92.88 88 PRO A O 1
ATOM 708 N N . LYS A 1 89 ? 21.357 2.813 -13.713 1.00 90.94 89 LYS A N 1
ATOM 709 C CA . LYS A 1 89 ? 20.725 2.537 -12.405 1.00 90.94 89 LYS A CA 1
ATOM 710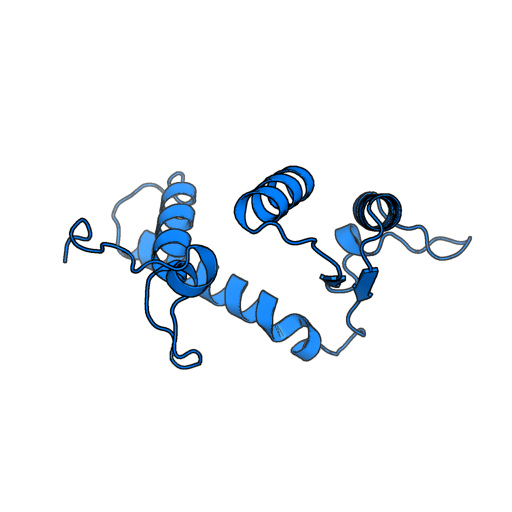 C C . LYS A 1 89 ? 19.728 3.606 -11.937 1.00 90.94 89 LYS A C 1
ATOM 712 O O . LYS A 1 89 ? 18.817 3.275 -11.187 1.00 90.94 89 LYS A O 1
ATOM 717 N N . PHE A 1 90 ? 19.860 4.861 -12.376 1.00 92.88 90 PHE A N 1
ATOM 718 C CA . PHE A 1 90 ? 18.936 5.931 -11.982 1.00 92.88 90 PHE A CA 1
ATOM 719 C C . PHE A 1 90 ? 17.500 5.722 -12.498 1.00 92.88 90 PHE A C 1
ATOM 721 O O . PHE A 1 90 ? 16.577 6.288 -11.921 1.00 92.88 90 PHE A O 1
ATOM 728 N N . VAL A 1 91 ? 17.277 4.876 -13.518 1.00 93.12 91 VAL A N 1
ATOM 729 C CA . VAL A 1 91 ? 15.925 4.581 -14.036 1.00 93.12 91 VAL A CA 1
ATOM 730 C C . VAL A 1 91 ? 15.161 3.534 -13.216 1.00 93.12 91 VAL A C 1
ATOM 732 O O . VAL A 1 91 ? 14.073 3.119 -13.609 1.00 93.12 91 VAL A O 1
ATOM 735 N N . TRP A 1 92 ? 15.689 3.098 -12.068 1.00 93.94 92 TRP A N 1
ATOM 736 C CA . TRP A 1 92 ? 15.056 2.079 -11.220 1.00 93.94 92 TRP A CA 1
ATOM 737 C C . TRP A 1 92 ? 13.602 2.416 -10.835 1.00 93.94 92 TRP A C 1
ATOM 739 O O . TRP A 1 92 ? 12.796 1.508 -10.639 1.00 93.94 92 TRP A O 1
ATOM 749 N N . GLY A 1 93 ? 13.242 3.705 -10.771 1.00 94.06 93 GLY A N 1
ATOM 750 C CA . GLY A 1 93 ? 11.865 4.151 -10.545 1.00 94.06 93 GLY A CA 1
ATOM 751 C C . GLY A 1 93 ? 10.899 3.750 -11.670 1.00 94.06 93 GLY A C 1
ATOM 752 O O . GLY A 1 93 ? 9.750 3.406 -11.398 1.00 94.06 93 GLY A O 1
ATOM 753 N N . GLU A 1 94 ? 11.359 3.710 -12.922 1.00 93.75 94 GLU A N 1
ATOM 754 C CA . GLU A 1 94 ? 10.565 3.222 -14.059 1.00 93.75 94 GLU A CA 1
ATOM 755 C C . GLU A 1 94 ? 10.437 1.693 -14.035 1.00 93.75 94 GLU A C 1
ATOM 757 O O . GLU A 1 94 ? 9.363 1.150 -14.308 1.00 93.75 94 GLU A O 1
ATOM 762 N N . ALA A 1 95 ? 11.489 0.987 -13.606 1.00 93.75 95 ALA A N 1
ATOM 763 C CA . ALA A 1 95 ? 11.411 -0.451 -13.349 1.00 93.75 95 ALA A CA 1
ATOM 764 C C . ALA A 1 95 ? 10.413 -0.769 -12.220 1.00 93.75 95 ALA A C 1
ATOM 766 O O . ALA A 1 95 ? 9.628 -1.705 -12.349 1.00 93.75 95 ALA A O 1
ATOM 767 N N . LEU A 1 96 ? 10.371 0.042 -11.156 1.00 94.44 96 LEU A N 1
ATOM 768 C CA . LEU A 1 96 ? 9.382 -0.057 -10.075 1.00 94.44 96 LEU A CA 1
ATOM 769 C C . LEU A 1 96 ? 7.951 0.129 -10.594 1.00 94.44 96 LEU A C 1
ATOM 771 O O . LEU A 1 96 ? 7.088 -0.701 -10.303 1.00 94.44 96 LEU A O 1
ATOM 775 N N . LYS A 1 97 ? 7.697 1.176 -11.389 1.00 94.00 97 LYS A N 1
ATOM 776 C CA . LYS A 1 97 ? 6.381 1.408 -12.007 1.00 94.00 97 LYS A CA 1
ATOM 777 C C . LYS A 1 97 ? 5.963 0.234 -12.889 1.00 94.00 97 LYS A C 1
ATOM 779 O O . LYS A 1 97 ? 4.838 -0.243 -12.766 1.00 94.00 97 LYS A O 1
ATOM 784 N N . THR A 1 98 ? 6.875 -0.264 -13.723 1.00 93.19 98 THR A N 1
ATOM 785 C CA . THR A 1 98 ? 6.631 -1.396 -14.630 1.00 93.19 98 THR A CA 1
ATOM 786 C C . THR A 1 98 ? 6.352 -2.683 -13.856 1.00 93.19 98 THR A C 1
ATOM 788 O O . THR A 1 98 ? 5.362 -3.362 -14.121 1.00 93.19 98 THR A O 1
ATOM 791 N N . ALA A 1 99 ? 7.164 -2.998 -12.845 1.00 94.44 99 ALA A N 1
ATOM 792 C CA . ALA A 1 99 ? 6.963 -4.171 -12.001 1.00 94.44 99 ALA A CA 1
ATOM 793 C C . ALA A 1 99 ? 5.609 -4.119 -11.279 1.00 94.44 99 ALA A C 1
ATOM 795 O O . ALA A 1 99 ? 4.858 -5.093 -11.312 1.00 94.44 99 ALA A O 1
ATOM 796 N N . ASN A 1 100 ? 5.253 -2.972 -10.693 1.00 93.94 100 ASN A N 1
ATOM 797 C CA . ASN A 1 100 ? 3.956 -2.787 -10.044 1.00 93.94 100 ASN A CA 1
ATOM 798 C C . ASN A 1 100 ? 2.788 -2.874 -11.045 1.00 93.94 100 ASN A C 1
ATOM 800 O O . ASN A 1 100 ? 1.750 -3.463 -10.745 1.00 93.94 100 ASN A O 1
ATOM 804 N N . TYR A 1 101 ? 2.950 -2.317 -12.248 1.00 93.06 101 TYR A N 1
ATOM 805 C CA . TYR A 1 101 ? 1.955 -2.399 -13.316 1.00 93.06 101 TYR A CA 1
ATOM 806 C C . TYR A 1 101 ? 1.654 -3.851 -13.697 1.00 93.06 101 TYR A C 1
ATOM 808 O O . TYR A 1 101 ? 0.481 -4.232 -13.763 1.00 93.06 101 TYR A O 1
ATOM 816 N N . LEU A 1 102 ? 2.708 -4.647 -13.907 1.00 92.38 102 LEU A N 1
ATOM 817 C CA . LEU A 1 102 ? 2.615 -6.059 -14.264 1.00 92.38 102 LEU A CA 1
ATOM 818 C C . LEU A 1 102 ? 2.023 -6.878 -13.118 1.00 92.38 102 LEU A C 1
ATOM 820 O O . LEU A 1 102 ? 1.060 -7.601 -13.341 1.00 92.38 102 LEU A O 1
ATOM 824 N N . LEU A 1 103 ? 2.515 -6.715 -11.886 1.00 91.62 103 LEU A N 1
ATOM 825 C CA . LEU A 1 103 ? 2.037 -7.470 -10.718 1.00 91.62 103 LEU A CA 1
ATOM 826 C C . LEU A 1 103 ? 0.541 -7.317 -10.451 1.00 91.62 103 LEU A C 1
ATOM 828 O O . LEU A 1 103 ? -0.084 -8.247 -9.944 1.00 91.62 103 LEU A O 1
ATOM 832 N N . ASN A 1 104 ? -0.030 -6.163 -10.792 1.00 91.94 104 ASN A N 1
ATOM 833 C CA . ASN A 1 104 ? -1.460 -5.927 -10.643 1.00 91.94 104 ASN A CA 1
ATOM 834 C C . ASN A 1 104 ? -2.294 -6.479 -11.810 1.00 91.94 104 ASN A C 1
ATOM 836 O O . ASN A 1 104 ? -3.513 -6.550 -11.687 1.00 91.94 104 ASN A O 1
ATOM 840 N N . ARG A 1 105 ? -1.675 -6.875 -12.929 1.00 91.88 105 ARG A N 1
ATOM 841 C CA . ARG A 1 105 ? -2.363 -7.279 -14.169 1.00 91.88 105 ARG A CA 1
ATOM 842 C C . ARG A 1 105 ? -2.067 -8.700 -14.648 1.00 91.88 105 ARG A C 1
ATOM 844 O O . ARG A 1 105 ? -2.659 -9.129 -15.632 1.00 91.88 105 ARG A O 1
ATOM 851 N N . ILE A 1 106 ? -1.179 -9.420 -13.972 1.00 87.75 106 ILE A N 1
ATOM 852 C CA . ILE A 1 106 ? -0.882 -10.823 -14.270 1.00 87.75 106 ILE A CA 1
ATOM 853 C C . ILE A 1 106 ? -1.586 -11.761 -13.274 1.00 87.75 106 ILE A C 1
ATOM 855 O O . ILE A 1 106 ? -1.701 -11.417 -12.092 1.00 87.75 106 ILE A O 1
ATOM 859 N N . PRO A 1 107 ? -2.026 -12.954 -13.718 1.00 84.94 107 PRO A N 1
ATOM 860 C CA . PRO A 1 107 ? -2.545 -14.008 -12.848 1.00 84.94 107 PRO A CA 1
ATOM 861 C C . PRO A 1 107 ? -1.576 -14.374 -11.725 1.00 84.94 107 PRO A C 1
ATOM 863 O O . PRO A 1 107 ? -0.361 -14.433 -11.918 1.00 84.94 107 PRO A O 1
ATOM 866 N N . THR A 1 108 ? -2.120 -14.678 -10.547 1.00 82.88 108 THR A N 1
ATOM 867 C CA . THR A 1 108 ? -1.348 -15.237 -9.431 1.00 82.88 108 THR A CA 1
ATOM 868 C C . THR A 1 108 ? -1.914 -16.587 -9.040 1.00 82.88 108 THR A C 1
ATOM 870 O O . THR A 1 108 ? -3.126 -16.739 -8.996 1.00 82.88 108 THR A O 1
ATOM 873 N N . LYS A 1 109 ? -1.055 -17.547 -8.677 1.00 81.06 109 LYS A N 1
ATOM 874 C CA . LYS A 1 109 ? -1.482 -18.914 -8.318 1.00 81.06 109 LYS A CA 1
ATOM 875 C C . LYS A 1 109 ? -2.488 -18.979 -7.161 1.00 81.06 109 LYS A C 1
ATOM 877 O O . LYS A 1 109 ? -3.162 -19.981 -6.997 1.00 81.06 109 LYS A O 1
ATOM 882 N N . THR A 1 110 ? -2.520 -17.948 -6.324 1.00 79.12 110 THR A N 1
ATOM 883 C CA . THR A 1 110 ? -3.286 -17.911 -5.074 1.00 79.12 110 THR A CA 1
ATOM 884 C C . THR A 1 110 ? -4.647 -17.230 -5.198 1.00 79.12 110 THR A C 1
ATOM 886 O O . THR A 1 110 ? -5.337 -17.129 -4.190 1.00 79.12 110 THR A O 1
ATOM 889 N N . ALA A 1 111 ? -5.008 -16.691 -6.366 1.00 81.56 111 ALA A N 1
ATOM 890 C CA . ALA A 1 111 ? -6.257 -15.957 -6.548 1.00 81.56 111 ALA A CA 1
ATOM 891 C C . ALA A 1 111 ? -6.852 -16.206 -7.937 1.00 81.56 111 ALA A C 1
ATOM 893 O O . ALA A 1 111 ? -6.129 -16.165 -8.930 1.00 81.56 111 ALA A O 1
ATOM 894 N N . ASP A 1 112 ? -8.173 -16.391 -7.987 1.00 83.88 112 ASP A N 1
ATOM 895 C CA . ASP A 1 112 ? -8.914 -16.659 -9.228 1.00 83.88 112 ASP A CA 1
ATOM 896 C C . ASP A 1 112 ? -9.014 -15.428 -10.137 1.00 83.88 112 ASP A C 1
ATOM 898 O O . ASP A 1 112 ? -9.112 -15.552 -11.355 1.00 83.88 112 ASP A O 1
ATOM 902 N N . LYS A 1 113 ? -8.974 -14.231 -9.541 1.00 86.62 113 LYS A N 1
ATOM 903 C CA . LYS A 1 113 ? -8.981 -12.944 -10.243 1.00 86.62 113 LYS A CA 1
ATOM 904 C C . LYS A 1 113 ? -7.676 -12.206 -10.016 1.00 86.62 113 LYS A C 1
ATOM 906 O O . LYS A 1 113 ? -7.084 -12.263 -8.934 1.00 86.62 113 LYS A O 1
ATOM 911 N N . ILE A 1 114 ? -7.251 -11.449 -11.018 1.00 90.81 114 ILE A N 1
ATOM 912 C CA . ILE A 1 114 ? -6.095 -10.563 -10.874 1.00 90.81 114 ILE A CA 1
ATOM 913 C C . ILE A 1 114 ? -6.449 -9.328 -10.027 1.00 90.81 114 ILE A C 1
ATOM 915 O O . ILE A 1 114 ? -7.620 -8.926 -9.963 1.00 90.81 114 ILE A O 1
ATOM 919 N N . PRO A 1 115 ? -5.453 -8.669 -9.405 1.00 89.25 115 PRO A N 1
ATOM 920 C CA . PRO A 1 115 ? -5.702 -7.480 -8.593 1.00 89.25 115 PRO A CA 1
ATOM 921 C C . PRO A 1 115 ? -6.441 -6.369 -9.347 1.00 89.25 115 PRO A C 1
ATOM 923 O O . PRO A 1 115 ? -7.361 -5.774 -8.800 1.00 89.25 115 PRO A O 1
ATOM 926 N N . TYR A 1 116 ? -6.098 -6.123 -10.614 1.00 90.19 116 TYR A N 1
ATOM 927 C CA . TYR A 1 116 ? -6.737 -5.094 -11.436 1.00 90.19 116 TYR A CA 1
ATOM 928 C C . TYR A 1 116 ? -8.223 -5.362 -11.692 1.00 90.19 116 TYR A C 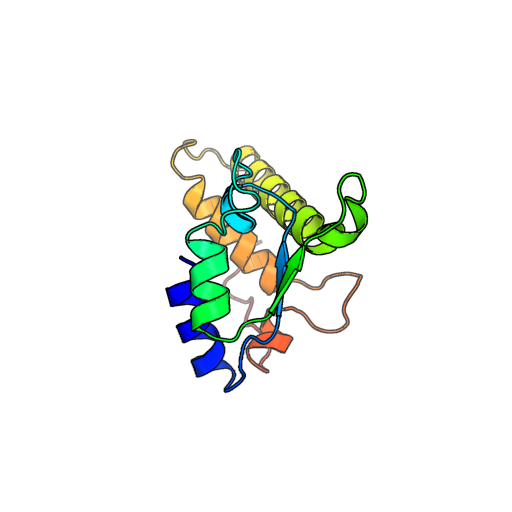1
ATOM 930 O O . TYR A 1 116 ? -9.023 -4.434 -11.639 1.00 90.19 116 TYR A O 1
ATOM 938 N N . GLU A 1 117 ? -8.607 -6.613 -11.939 1.00 91.12 117 GLU A N 1
ATOM 939 C CA . GLU A 1 117 ? -10.013 -6.991 -12.117 1.00 91.12 117 GLU A CA 1
ATOM 940 C C . G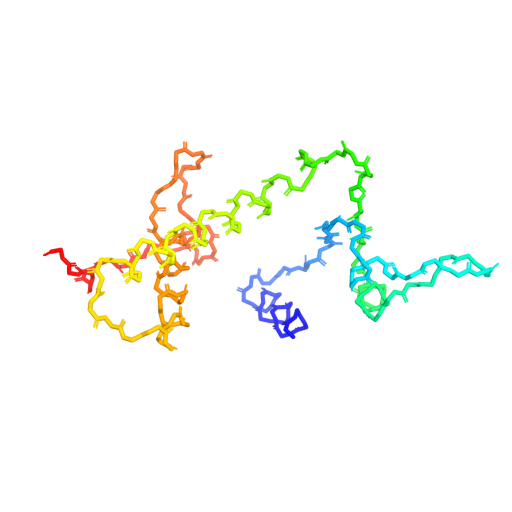LU A 1 117 ? -10.786 -6.830 -10.817 1.00 91.12 117 GLU A C 1
ATOM 942 O O . GLU A 1 117 ? -11.882 -6.283 -10.821 1.00 91.12 117 GLU A O 1
ATOM 947 N N . THR A 1 118 ? -10.187 -7.251 -9.702 1.00 88.31 118 THR A N 1
ATOM 948 C CA . THR A 1 118 ? -10.768 -7.066 -8.367 1.00 88.31 118 THR A CA 1
ATOM 949 C C . THR A 1 118 ? -10.943 -5.583 -8.031 1.00 88.31 118 THR A C 1
ATOM 951 O O . THR A 1 118 ? -11.916 -5.208 -7.390 1.00 88.31 118 THR A O 1
ATOM 954 N N . TRP A 1 119 ? -10.009 -4.736 -8.472 1.00 87.19 119 TRP A N 1
ATOM 955 C CA . TRP A 1 119 ? -10.014 -3.302 -8.195 1.00 87.19 119 TRP A CA 1
ATOM 956 C C . TRP A 1 119 ? -10.967 -2.512 -9.095 1.00 87.19 119 TRP A C 1
ATOM 958 O O . TRP A 1 119 ? -11.737 -1.687 -8.621 1.00 87.19 119 TRP A O 1
ATOM 968 N N . CYS A 1 120 ? -10.901 -2.730 -10.408 1.00 87.44 120 CYS A N 1
ATOM 969 C CA . CYS A 1 120 ? -11.629 -1.937 -11.397 1.00 87.44 120 CYS A CA 1
ATOM 970 C C . CYS A 1 120 ? -12.933 -2.591 -11.876 1.00 87.44 120 CYS A C 1
ATOM 972 O O . CYS A 1 120 ? -13.606 -2.000 -12.718 1.00 87.44 120 CYS A O 1
ATOM 974 N N . ASN A 1 121 ? -13.248 -3.817 -11.442 1.00 87.25 121 ASN A N 1
ATOM 975 C CA . ASN A 1 121 ? -14.344 -4.637 -11.976 1.00 87.25 121 ASN A CA 1
ATOM 976 C C . ASN A 1 121 ? -14.333 -4.754 -13.516 1.00 87.25 121 ASN A C 1
ATOM 978 O O . ASN A 1 121 ? -15.378 -4.861 -14.154 1.00 87.25 121 ASN A O 1
ATOM 982 N N . ARG A 1 122 ? -13.141 -4.721 -14.129 1.00 87.31 122 ARG A N 1
ATOM 983 C CA . ARG A 1 122 ? -12.949 -4.825 -15.583 1.00 87.31 122 ARG A CA 1
ATOM 984 C C . ARG A 1 122 ? -11.666 -5.574 -15.920 1.00 87.31 122 ARG A C 1
ATOM 986 O O . ARG A 1 122 ? -10.667 -5.438 -15.212 1.00 87.31 122 ARG A O 1
ATOM 993 N N . ASN A 1 123 ? -11.668 -6.266 -17.053 1.00 87.25 123 ASN A N 1
ATOM 994 C CA . ASN A 1 123 ? -10.482 -6.965 -17.544 1.00 87.25 123 ASN A CA 1
ATOM 995 C C . ASN A 1 123 ? -9.439 -5.953 -18.053 1.00 87.25 123 ASN A C 1
ATOM 997 O O . ASN A 1 123 ? -9.803 -4.947 -18.678 1.00 87.25 123 ASN A O 1
ATOM 1001 N N . PRO A 1 124 ? -8.136 -6.161 -17.796 1.00 88.38 124 PRO A N 1
ATOM 1002 C CA . PRO A 1 124 ? -7.099 -5.311 -18.354 1.00 88.38 124 PRO A CA 1
ATOM 1003 C C . PRO A 1 124 ? -6.897 -5.634 -19.834 1.00 88.38 124 PRO A C 1
ATOM 1005 O O . PRO A 1 124 ? -6.910 -6.792 -20.243 1.00 88.38 124 PRO A O 1
ATOM 1008 N N . SER A 1 125 ? -6.610 -4.610 -20.635 1.00 86.88 125 SER A N 1
ATOM 1009 C CA . SER A 1 125 ? -6.018 -4.831 -21.953 1.00 86.88 125 SER A CA 1
ATOM 1010 C C . SER A 1 125 ? -4.504 -4.964 -21.818 1.00 86.88 125 SER A C 1
ATOM 1012 O O . SER A 1 125 ? -3.846 -4.072 -21.276 1.00 86.88 125 SER A O 1
ATOM 1014 N N . LEU A 1 126 ? -3.952 -6.063 -22.333 1.00 87.44 126 LEU A N 1
ATOM 1015 C CA . LEU A 1 126 ? -2.511 -6.337 -22.355 1.00 87.44 126 LEU A CA 1
ATOM 1016 C C . LEU A 1 126 ? -1.902 -6.235 -23.760 1.00 87.44 126 LEU A C 1
ATOM 1018 O O . LEU A 1 126 ? -0.722 -6.513 -23.925 1.00 87.44 126 LEU A O 1
ATOM 1022 N N . SER A 1 127 ? -2.664 -5.786 -24.764 1.00 89.56 127 SER A N 1
ATOM 1023 C CA . SER A 1 127 ? -2.215 -5.720 -26.168 1.00 89.56 127 SER A CA 1
ATOM 1024 C C . SER A 1 127 ? -1.021 -4.790 -26.415 1.00 89.56 127 SER A C 1
ATOM 1026 O O . SER A 1 127 ? -0.343 -4.904 -27.430 1.00 89.56 127 SER A O 1
ATOM 1028 N N . HIS A 1 128 ? -0.764 -3.860 -25.495 1.00 87.88 128 HIS A N 1
ATOM 1029 C CA . HIS A 1 128 ? 0.363 -2.931 -25.551 1.00 87.88 128 HIS A CA 1
ATOM 1030 C C . HIS A 1 128 ? 1.672 -3.536 -25.015 1.00 87.88 128 HIS A C 1
ATOM 1032 O O . HIS A 1 128 ? 2.734 -2.940 -25.207 1.00 87.88 128 HIS A O 1
ATOM 1038 N N . LEU A 1 129 ? 1.614 -4.683 -24.325 1.00 85.50 129 LEU A N 1
ATOM 1039 C CA . LEU A 1 129 ? 2.811 -5.394 -23.892 1.00 85.50 129 LEU A CA 1
ATOM 1040 C C . LEU A 1 129 ? 3.456 -6.062 -25.108 1.00 85.50 129 LEU A C 1
ATOM 1042 O O . LEU A 1 129 ? 2.795 -6.773 -25.861 1.00 85.50 129 LEU A O 1
ATOM 1046 N N . LYS A 1 130 ? 4.753 -5.817 -25.294 1.00 81.44 130 LYS A N 1
ATOM 1047 C CA . LYS A 1 130 ? 5.555 -6.419 -26.363 1.00 81.44 130 LYS A CA 1
ATOM 1048 C C . LYS A 1 130 ? 6.363 -7.579 -25.785 1.00 81.44 130 LYS A C 1
ATOM 1050 O O . LYS A 1 130 ? 6.963 -7.412 -24.723 1.00 81.44 130 LYS A O 1
ATOM 1055 N N . ILE A 1 131 ? 6.338 -8.718 -26.474 1.00 65.38 131 ILE A N 1
ATOM 1056 C CA . ILE A 1 131 ? 7.115 -9.930 -26.170 1.00 65.38 131 ILE A CA 1
ATOM 1057 C C . ILE A 1 131 ? 8.220 -10.052 -27.213 1.00 65.38 131 ILE A C 1
ATOM 1059 O O . ILE A 1 131 ? 7.907 -9.805 -28.400 1.00 65.38 131 ILE A O 1
#

Mean predicted aligned error: 6.18 Å

Sequence (131 aa):
MFKVYKAEVENQLDSKIKVVRSDRGAEFYGKFDERGRNPGPFAKFLQEEGIVAQYTNPGTPQQNGVAERRNRTLIEMIRSLMCCTKLPKFVWGEALKTANYLLNRIPTKTADKIPYETWCNRNPSLSHLKI

InterPro domains:
  IPR001584 Integrase, catalytic core [PS50994] (1-123)
  IPR012337 Ribonuclease H-like superfamily [SSF53098] (2-120)
  IPR036397 Ribonuclease H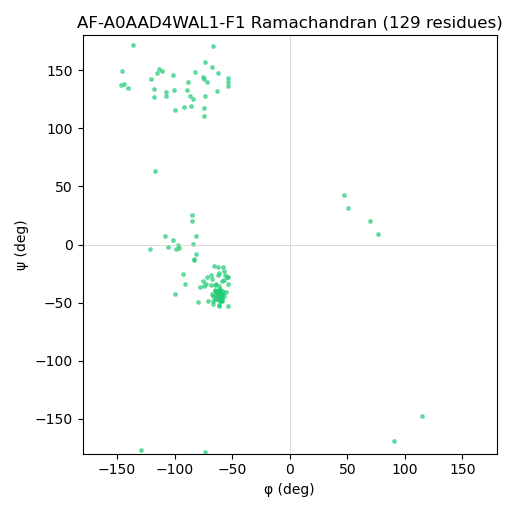 superfamily [G3DSA:3.30.420.10] (2-121)
  IPR039537 Retrotransposon Ty1/copia-like [PTHR42648] (2-130)

Secondary structure (DSSP, 8-state):
-HHHHHH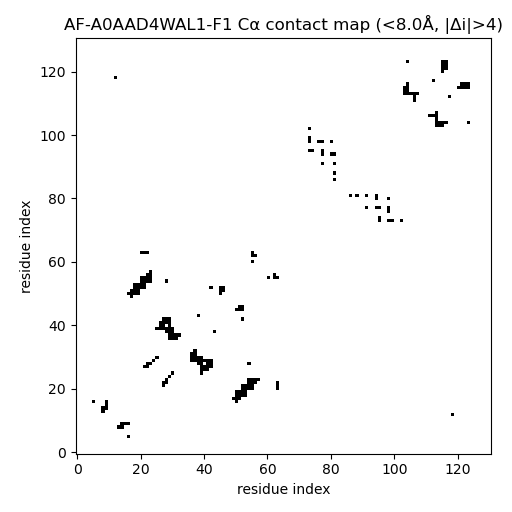HHHHHHT----EEEE-S-HHHH-EEETTEEE--HHHHHHHHTTPEEEEPPTT-GGGGHHHHHHHHHHHHHHHHHHHHS---GGGHHHHHHHHHHHHTTS-BTTBSS-HHHHHHSSPPP-TT---

Organism: Prunus dulcis (NCBI:txid3755)

Foldseek 3Di:
DVVVVQVVQCVQVVDHQAEDEDECPCQQQNDQDPVGGDGHPNSVVCVVVNHHYHYDDPPCVVVVVVVVVVVVQLVVQLVVVVVVDPDDPVCSVVSSVVSVVCQQQDDDPVDPDGNVCVRNVDHDDPVPDDD

Solvent-accessible surface area (backbone atoms only — not comparable to full-atom values): 7896 Å² total; per-residue (Å²): 110,68,70,60,52,50,56,51,49,30,67,76,64,76,46,80,80,57,68,49,78,46,59,69,48,51,74,51,48,17,50,77,53,100,90,42,80,45,66,19,77,49,38,47,50,32,55,76,73,67,26,45,80,43,66,44,60,89,95,40,66,74,76,48,37,68,62,52,50,52,54,48,53,47,53,51,44,25,51,50,51,52,70,76,40,95,65,64,80,86,52,50,65,59,34,44,53,50,35,54,55,47,65,32,68,41,83,47,100,88,46,99,62,28,55,40,34,73,70,67,78,43,83,81,86,64,85,85,64,84,132